Protein AF-A0AAD3Z915-F1 (afdb_monomer)

Structure (mmCIF, N/CA/C/O backbone):
data_AF-A0AAD3Z915-F1
#
_entry.id   AF-A0AAD3Z915-F1
#
loop_
_atom_site.group_PDB
_atom_site.id
_atom_site.type_symbol
_atom_site.label_atom_id
_atom_site.label_alt_id
_atom_site.label_comp_id
_atom_site.label_asym_id
_atom_site.label_entity_id
_atom_site.label_seq_id
_atom_site.pdbx_PDB_ins_code
_atom_site.Cartn_x
_atom_site.Cartn_y
_atom_site.Cartn_z
_atom_site.occupancy
_atom_site.B_iso_or_equiv
_atom_site.auth_seq_id
_atom_site.auth_comp_id
_atom_site.auth_asym_id
_atom_site.auth_atom_id
_atom_site.pdbx_PDB_model_nu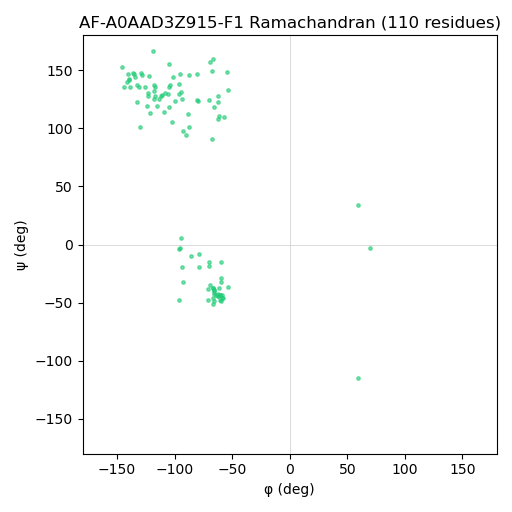m
ATOM 1 N N . MET A 1 1 ? 21.732 3.984 0.418 1.00 59.72 1 MET A N 1
ATOM 2 C CA . MET A 1 1 ? 20.791 4.792 1.233 1.00 59.72 1 MET A CA 1
ATOM 3 C C . MET A 1 1 ? 19.397 4.617 0.649 1.00 59.72 1 MET A C 1
ATOM 5 O O . MET A 1 1 ? 19.300 4.541 -0.570 1.00 59.72 1 MET A O 1
ATOM 9 N N . SER A 1 2 ? 18.355 4.477 1.474 1.00 72.56 2 SER A N 1
ATOM 10 C CA . SER A 1 2 ? 16.962 4.442 1.009 1.00 72.56 2 SER A CA 1
ATOM 11 C C . SER A 1 2 ? 16.353 5.842 1.092 1.00 72.56 2 SER A C 1
ATOM 13 O O . SER A 1 2 ? 16.478 6.506 2.116 1.00 72.56 2 SER A O 1
ATOM 15 N N . ASN A 1 3 ? 15.716 6.293 0.015 1.00 85.00 3 ASN A N 1
ATOM 16 C CA . ASN A 1 3 ? 15.023 7.575 -0.056 1.00 85.00 3 ASN A CA 1
ATOM 17 C C . ASN A 1 3 ? 13.52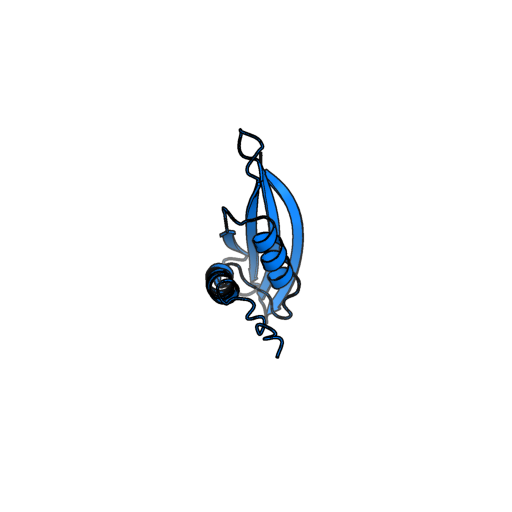8 7.342 -0.292 1.00 85.00 3 ASN A C 1
ATOM 19 O O . ASN A 1 3 ? 13.166 6.525 -1.140 1.00 85.00 3 ASN A O 1
ATOM 23 N N . THR A 1 4 ? 12.667 8.052 0.433 1.00 89.19 4 THR A N 1
ATOM 24 C CA . THR A 1 4 ? 11.220 8.017 0.194 1.00 89.19 4 THR A CA 1
ATOM 25 C C . THR A 1 4 ? 10.911 8.728 -1.122 1.00 89.19 4 THR A C 1
ATOM 27 O O . THR A 1 4 ? 11.272 9.885 -1.309 1.00 89.19 4 THR A O 1
ATOM 30 N N . VAL A 1 5 ? 10.230 8.033 -2.030 1.00 91.19 5 VAL A N 1
ATOM 31 C CA . VAL A 1 5 ? 9.807 8.552 -3.340 1.00 91.19 5 VAL A CA 1
ATOM 32 C C . VAL A 1 5 ? 8.370 9.062 -3.277 1.00 91.19 5 VAL A C 1
ATOM 34 O O . VAL A 1 5 ? 8.085 10.162 -3.740 1.00 91.19 5 VAL A O 1
ATOM 37 N N . LYS A 1 6 ? 7.459 8.268 -2.703 1.00 94.75 6 LYS A N 1
ATOM 38 C CA . LYS A 1 6 ? 6.055 8.640 -2.478 1.00 94.75 6 LYS A CA 1
ATOM 39 C C . LYS A 1 6 ? 5.596 8.112 -1.123 1.00 94.75 6 LYS A C 1
ATOM 41 O O . LYS A 1 6 ? 6.009 7.034 -0.700 1.00 94.75 6 LYS A O 1
ATOM 46 N N . GLU A 1 7 ? 4.710 8.846 -0.469 1.00 95.88 7 GLU A N 1
ATOM 47 C CA . GLU A 1 7 ? 4.015 8.402 0.736 1.00 95.88 7 GLU A CA 1
ATOM 48 C C . GLU A 1 7 ? 2.559 8.859 0.664 1.00 95.88 7 GLU A C 1
ATOM 50 O O . GLU A 1 7 ? 2.269 9.948 0.168 1.00 95.88 7 GLU A O 1
ATOM 55 N N . THR A 1 8 ? 1.641 8.013 1.116 1.00 95.62 8 THR A N 1
ATOM 56 C CA . THR A 1 8 ? 0.236 8.376 1.291 1.00 95.62 8 THR A CA 1
ATOM 57 C C . THR A 1 8 ? -0.340 7.650 2.492 1.00 95.62 8 THR A C 1
ATOM 59 O O . THR A 1 8 ? 0.108 6.553 2.834 1.00 95.62 8 THR A O 1
ATOM 62 N N . SER A 1 9 ? -1.348 8.254 3.109 1.00 94.25 9 SER A N 1
ATOM 63 C CA . SER A 1 9 ? -2.013 7.696 4.276 1.00 94.25 9 SER A CA 1
ATOM 64 C C . SER A 1 9 ? -3.519 7.840 4.158 1.00 94.25 9 SER A C 1
ATOM 66 O O . SER A 1 9 ? -4.020 8.810 3.590 1.00 94.25 9 SER A O 1
ATOM 68 N N . ARG A 1 10 ? -4.252 6.873 4.709 1.00 92.88 10 ARG A N 1
ATOM 69 C CA . ARG A 1 10 ? -5.715 6.855 4.731 1.00 92.88 10 ARG A CA 1
ATOM 70 C C . ARG A 1 10 ? -6.208 6.361 6.080 1.00 92.88 10 ARG A C 1
ATOM 72 O O . ARG A 1 10 ? -5.625 5.446 6.655 1.00 92.88 10 ARG A O 1
ATOM 79 N N . SER A 1 11 ? -7.290 6.955 6.565 1.00 91.50 11 SER A N 1
ATOM 80 C CA . SER A 1 11 ? -8.034 6.437 7.707 1.00 91.50 11 SER A CA 1
ATOM 81 C C . SER A 1 11 ? -9.288 5.714 7.229 1.00 91.50 11 SER A C 1
ATOM 83 O O . SER A 1 11 ? -9.913 6.095 6.238 1.00 91.50 11 SER A O 1
ATOM 85 N N . PHE A 1 12 ? -9.637 4.644 7.928 1.00 88.31 12 PHE A N 1
ATOM 86 C CA . PHE A 1 12 ? -10.818 3.839 7.666 1.00 88.31 12 PHE A CA 1
ATOM 87 C C . PHE A 1 12 ? -11.465 3.458 8.994 1.00 88.31 12 PHE A C 1
ATOM 89 O O . PHE A 1 12 ? -10.768 3.074 9.928 1.00 88.31 12 PHE A O 1
ATOM 96 N N . VAL A 1 13 ? -12.787 3.573 9.087 1.00 89.81 13 VAL A N 1
ATOM 97 C CA . VAL A 1 13 ? -13.542 3.237 10.298 1.00 89.81 13 VAL A CA 1
ATOM 98 C C . VAL A 1 13 ? -14.476 2.080 9.979 1.00 89.81 13 VAL A C 1
ATOM 100 O O . VAL A 1 13 ? -15.246 2.164 9.025 1.00 89.81 13 VAL A O 1
ATOM 103 N N . ASP A 1 14 ? -14.416 1.032 10.796 1.00 85.88 14 ASP A N 1
ATOM 104 C CA . ASP A 1 14 ? -15.298 -0.131 10.723 1.00 85.88 14 ASP A CA 1
ATOM 105 C C . ASP A 1 14 ? -15.885 -0.422 12.108 1.00 85.88 14 ASP A C 1
ATOM 107 O O . ASP A 1 14 ? -15.218 -0.934 13.013 1.00 85.88 14 ASP A O 1
ATOM 111 N N . GLY A 1 15 ? -17.136 -0.001 12.303 1.00 87.38 15 GLY A N 1
ATOM 112 C CA . GLY A 1 15 ? -17.803 -0.045 13.602 1.00 87.38 15 GLY A CA 1
ATOM 113 C C . GLY A 1 15 ? -17.059 0.773 14.664 1.00 87.38 15 GLY A C 1
ATOM 114 O O . GLY A 1 15 ? -16.965 1.995 14.573 1.00 87.38 15 GLY A O 1
ATOM 115 N N . GLU A 1 16 ? -16.541 0.097 15.692 1.00 86.69 16 GLU A N 1
ATOM 116 C CA . GLU A 1 16 ? -15.792 0.717 16.800 1.00 86.69 16 GLU A CA 1
ATOM 117 C C . GLU A 1 16 ? -14.268 0.704 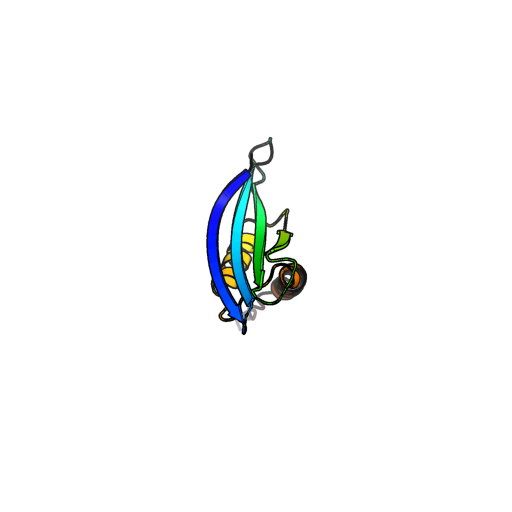16.605 1.00 86.69 16 GLU A C 1
ATOM 119 O O . GLU A 1 16 ? -13.517 1.086 17.514 1.00 86.69 16 GLU A O 1
ATOM 124 N N . ARG A 1 17 ? -13.811 0.244 15.436 1.00 88.06 17 ARG A N 1
ATOM 125 C CA . ARG A 1 17 ? -12.399 0.160 15.072 1.00 88.06 17 ARG A CA 1
ATOM 126 C C . ARG A 1 17 ? -12.053 1.270 14.096 1.00 88.06 17 ARG A C 1
ATOM 128 O O . ARG A 1 17 ? -12.770 1.518 13.131 1.00 88.06 17 ARG A O 1
ATOM 135 N N . GLU A 1 18 ? -10.928 1.918 14.341 1.00 91.69 18 GLU A N 1
ATOM 136 C CA . GLU A 1 18 ? -10.347 2.920 13.460 1.00 91.69 18 GLU A CA 1
ATOM 137 C C . GLU A 1 18 ? -8.978 2.428 12.997 1.00 91.69 18 GLU A C 1
ATOM 139 O O . GLU A 1 18 ? -8.114 2.100 13.807 1.00 91.69 18 GLU A O 1
ATOM 144 N N . PHE A 1 19 ? -8.778 2.375 11.689 1.00 91.44 19 PHE A N 1
ATOM 145 C CA . PHE A 1 19 ? -7.550 1.937 11.053 1.00 91.44 19 PHE A CA 1
ATOM 146 C C . PHE A 1 19 ? -6.866 3.120 10.379 1.00 91.44 19 PHE A C 1
ATOM 148 O O . PHE A 1 19 ? -7.473 3.817 9.569 1.00 91.44 19 PHE A O 1
ATOM 155 N N . PHE A 1 20 ? -5.584 3.312 10.663 1.00 93.81 20 PHE A N 1
ATOM 156 C CA . PHE A 1 20 ? -4.714 4.259 9.976 1.00 93.81 20 PHE A CA 1
ATOM 157 C C . PHE A 1 20 ? -3.723 3.479 9.125 1.00 93.81 20 PHE A C 1
ATOM 159 O O . PHE A 1 20 ? -2.890 2.751 9.658 1.00 93.81 20 PHE A O 1
ATOM 166 N N . LEU A 1 21 ? -3.831 3.620 7.810 1.00 93.56 21 LEU A N 1
ATOM 167 C CA . LEU A 1 21 ? -3.002 2.942 6.822 1.00 93.56 21 LEU A CA 1
ATOM 168 C C . LEU A 1 21 ? -2.016 3.943 6.232 1.00 93.56 21 LEU A C 1
ATOM 170 O O . LEU A 1 21 ? -2.430 5.002 5.771 1.00 93.56 21 LEU A O 1
ATOM 174 N N . THR A 1 22 ? -0.736 3.593 6.207 1.00 94.94 22 THR A N 1
ATOM 175 C CA . THR A 1 22 ? 0.332 4.373 5.577 1.00 94.94 22 THR A CA 1
ATOM 176 C C . THR A 1 22 ? 1.040 3.501 4.555 1.00 94.94 22 THR A C 1
ATOM 178 O O . THR A 1 22 ? 1.512 2.414 4.885 1.00 94.94 22 THR A O 1
ATOM 181 N N . TYR A 1 23 ? 1.168 3.996 3.329 1.00 93.88 23 TYR A N 1
ATOM 182 C CA . TYR A 1 23 ? 1.892 3.346 2.244 1.00 93.88 23 TYR A CA 1
ATOM 183 C C . TYR A 1 23 ? 3.057 4.222 1.814 1.00 93.88 23 TYR A C 1
ATOM 185 O O . TYR A 1 23 ? 2.890 5.414 1.562 1.00 93.88 23 TYR A O 1
ATOM 193 N N . ARG A 1 24 ? 4.237 3.626 1.680 1.00 95.62 24 ARG A N 1
ATOM 194 C CA . ARG A 1 24 ? 5.473 4.319 1.327 1.00 95.62 24 ARG A CA 1
ATOM 195 C C . ARG A 1 24 ? 6.204 3.579 0.225 1.00 95.62 24 ARG A C 1
ATOM 197 O O . ARG A 1 24 ? 6.570 2.423 0.406 1.00 95.62 24 ARG A O 1
ATOM 204 N N . LEU A 1 25 ? 6.459 4.265 -0.880 1.00 94.50 25 LEU A N 1
ATOM 205 C CA . LEU A 1 25 ? 7.379 3.839 -1.925 1.00 94.50 25 LEU A CA 1
ATOM 206 C C . LEU A 1 25 ? 8.752 4.448 -1.642 1.00 94.50 25 LEU A C 1
ATOM 208 O O . LEU A 1 25 ? 8.877 5.668 -1.540 1.00 94.50 25 LEU A O 1
ATOM 212 N N . SER A 1 26 ? 9.778 3.612 -1.570 1.00 93.75 26 SER A N 1
ATOM 213 C CA . SER A 1 26 ? 11.164 4.017 -1.354 1.00 93.75 26 SER A CA 1
ATOM 214 C C . SER A 1 26 ? 12.052 3.521 -2.488 1.00 93.75 26 SER A C 1
ATOM 216 O O . SER A 1 26 ? 11.860 2.420 -2.997 1.00 93.75 26 SER A O 1
ATOM 218 N N . ALA A 1 27 ? 13.058 4.308 -2.854 1.00 90.81 27 ALA A N 1
ATOM 219 C CA . ALA A 1 27 ? 14.126 3.917 -3.761 1.00 90.81 27 ALA A CA 1
ATOM 220 C C . ALA A 1 27 ? 15.402 3.647 -2.966 1.00 90.81 27 ALA A C 1
ATOM 222 O O . ALA A 1 27 ? 15.764 4.401 -2.064 1.00 90.81 27 ALA A O 1
ATOM 223 N N . GLN A 1 28 ? 16.099 2.579 -3.312 1.00 85.00 28 GLN A N 1
ATOM 224 C CA . GLN A 1 28 ? 17.390 2.206 -2.774 1.00 85.00 28 GLN A CA 1
ATOM 225 C C . GLN A 1 28 ? 18.378 2.134 -3.931 1.00 85.00 28 GLN A C 1
ATOM 227 O O . GLN A 1 28 ? 18.279 1.279 -4.809 1.00 85.00 28 GLN A O 1
ATOM 232 N N . THR A 1 29 ? 19.343 3.044 -3.916 1.00 78.38 29 THR A N 1
ATOM 233 C CA . THR A 1 29 ? 20.496 2.977 -4.810 1.00 78.38 29 THR A CA 1
ATOM 234 C C . THR A 1 29 ? 21.481 1.966 -4.229 1.00 78.38 29 THR A C 1
ATOM 236 O O . THR A 1 29 ? 21.882 2.102 -3.063 1.00 78.38 29 THR A O 1
ATOM 239 N N . THR A 1 30 ? 21.842 0.939 -5.001 1.00 71.88 30 THR A N 1
ATOM 240 C CA . THR A 1 30 ? 22.942 0.035 -4.632 1.00 71.88 30 THR A CA 1
ATOM 241 C C . THR A 1 30 ? 24.280 0.777 -4.722 1.00 71.88 30 THR A C 1
ATOM 243 O O . THR A 1 30 ? 24.380 1.823 -5.364 1.00 71.88 30 THR A O 1
ATOM 246 N N . GLY A 1 31 ? 25.305 0.301 -4.005 1.00 63.81 31 GLY A N 1
ATOM 247 C CA . GLY A 1 31 ? 26.567 1.036 -3.790 1.00 63.81 31 GLY A CA 1
ATOM 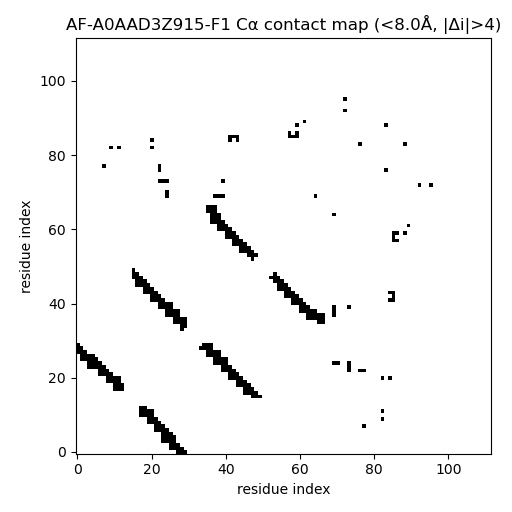248 C C . GLY A 1 31 ? 27.352 1.399 -5.060 1.00 63.81 31 GLY A C 1
ATOM 249 O O . GLY A 1 31 ? 28.227 2.254 -5.022 1.00 63.81 31 GLY A O 1
ATOM 250 N N . ASP A 1 32 ? 27.012 0.778 -6.178 1.00 68.06 32 ASP A N 1
ATOM 251 C CA . ASP A 1 32 ? 27.555 0.937 -7.521 1.00 68.06 32 ASP A CA 1
ATOM 252 C C . ASP A 1 32 ? 26.758 1.917 -8.407 1.00 68.06 32 ASP A C 1
ATOM 254 O O . ASP A 1 32 ? 27.167 2.197 -9.534 1.00 68.06 32 ASP A O 1
ATOM 258 N N . GLY A 1 33 ? 25.644 2.476 -7.915 1.00 65.62 33 GLY A N 1
ATOM 259 C CA . GLY A 1 33 ? 24.896 3.563 -8.566 1.00 65.62 33 GLY A CA 1
ATOM 260 C C . GLY A 1 33 ? 24.151 3.184 -9.850 1.00 65.62 33 GLY A C 1
ATOM 261 O O . GLY A 1 33 ? 23.466 4.031 -10.419 1.00 65.62 33 GLY A O 1
ATOM 262 N N . ARG A 1 34 ? 24.284 1.935 -10.310 1.00 66.00 34 ARG A N 1
ATOM 263 C CA . ARG A 1 34 ? 23.691 1.428 -11.556 1.00 66.00 34 ARG A CA 1
ATOM 264 C C . ARG A 1 34 ? 22.329 0.776 -11.350 1.00 66.00 34 ARG A C 1
ATOM 266 O O . ARG A 1 34 ? 21.475 0.919 -12.218 1.00 66.00 34 ARG A O 1
ATOM 273 N N . ASP A 1 35 ? 22.114 0.144 -10.197 1.00 65.81 35 ASP A N 1
ATOM 274 C CA . ASP A 1 35 ? 20.845 -0.500 -9.876 1.00 65.81 35 ASP A CA 1
ATOM 275 C C . ASP A 1 35 ? 20.049 0.335 -8.867 1.00 65.81 35 ASP A C 1
ATOM 277 O O . ASP A 1 35 ? 20.450 0.570 -7.721 1.00 65.81 35 ASP A O 1
ATOM 281 N N 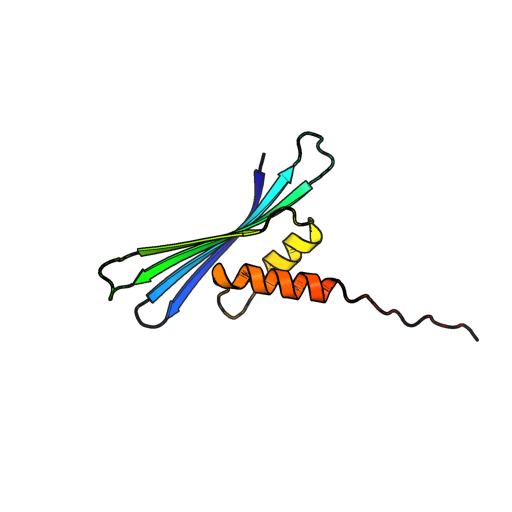. GLN A 1 36 ? 18.868 0.768 -9.303 1.00 76.00 36 GLN A N 1
ATOM 282 C CA . GLN A 1 36 ? 17.869 1.390 -8.448 1.00 76.00 36 GLN A CA 1
ATOM 283 C C . GLN A 1 36 ? 16.790 0.355 -8.138 1.00 76.00 36 GLN A C 1
ATOM 285 O O . GLN A 1 36 ? 15.961 0.020 -8.984 1.00 76.00 36 GLN A O 1
ATOM 290 N N . ARG A 1 37 ? 16.800 -0.166 -6.910 1.00 85.38 37 ARG A N 1
ATOM 291 C CA . ARG A 1 37 ? 15.754 -1.071 -6.425 1.00 85.38 37 ARG A CA 1
ATOM 292 C C . ARG A 1 37 ? 14.731 -0.288 -5.645 1.00 85.38 37 ARG A C 1
ATOM 294 O O . ARG A 1 37 ? 15.087 0.574 -4.849 1.00 85.38 37 ARG A O 1
ATOM 301 N N . HIS A 1 38 ? 13.462 -0.584 -5.851 1.00 90.56 38 HIS A N 1
ATOM 302 C CA . HIS A 1 38 ? 12.393 0.043 -5.096 1.00 90.56 38 HIS A CA 1
ATOM 303 C C . HIS A 1 38 ? 11.824 -0.916 -4.053 1.00 90.56 38 HIS A C 1
ATOM 305 O O . HIS A 1 38 ? 11.907 -2.143 -4.175 1.00 90.56 38 HIS A O 1
ATOM 311 N N . SER A 1 39 ? 11.238 -0.340 -3.014 1.00 90.88 39 SER A N 1
ATOM 312 C CA . SER A 1 39 ? 10.478 -1.060 -2.007 1.00 90.88 39 SER A CA 1
ATOM 313 C C . SER A 1 39 ? 9.179 -0.338 -1.691 1.00 90.88 39 SER A C 1
ATOM 315 O O . SER A 1 39 ? 9.110 0.888 -1.725 1.00 90.88 39 SER A O 1
ATOM 317 N N . ILE A 1 40 ? 8.141 -1.108 -1.381 1.00 91.62 40 ILE A N 1
ATOM 318 C CA . ILE A 1 40 ? 6.871 -0.591 -0.877 1.00 91.62 40 ILE A CA 1
ATOM 319 C C . ILE A 1 40 ? 6.723 -1.078 0.555 1.00 91.62 40 ILE A C 1
ATOM 321 O O . ILE A 1 40 ? 6.809 -2.272 0.825 1.00 91.62 40 ILE A O 1
ATOM 325 N N . THR A 1 41 ? 6.514 -0.154 1.479 1.00 91.31 41 THR A N 1
ATOM 326 C CA . THR A 1 41 ? 6.162 -0.448 2.865 1.00 91.31 41 THR A CA 1
ATOM 327 C C . THR A 1 41 ? 4.714 -0.063 3.083 1.00 91.31 41 THR A C 1
ATOM 329 O O . THR A 1 41 ? 4.330 1.057 2.759 1.00 91.31 41 THR A O 1
ATOM 332 N N . ALA A 1 42 ? 3.930 -0.960 3.664 1.00 90.75 42 ALA A N 1
ATOM 333 C CA . ALA A 1 42 ? 2.616 -0.635 4.180 1.00 90.75 42 ALA A CA 1
ATOM 334 C C . ALA A 1 42 ? 2.573 -0.879 5.673 1.00 90.75 42 ALA A C 1
ATOM 336 O O . ALA A 1 42 ? 3.067 -1.893 6.163 1.00 90.75 42 ALA A O 1
ATOM 337 N N . PHE A 1 43 ? 1.968 0.056 6.377 1.00 91.88 43 PHE A N 1
ATOM 338 C CA . PHE A 1 43 ? 1.841 0.053 7.816 1.00 91.88 43 PHE A CA 1
ATOM 339 C C . PHE A 1 43 ? 0.389 0.328 8.174 1.00 91.88 43 PHE A C 1
ATOM 341 O O . PHE A 1 43 ? -0.230 1.210 7.586 1.00 91.88 43 PHE A O 1
ATOM 348 N N . SER A 1 44 ? -0.153 -0.423 9.122 1.00 92.25 44 SER A N 1
ATOM 349 C CA . SER A 1 44 ? -1.487 -0.205 9.659 1.00 92.25 44 SER A CA 1
ATOM 350 C C . SER A 1 44 ? -1.440 -0.079 11.168 1.00 92.25 44 SER A C 1
ATOM 352 O O . SER A 1 44 ? -0.818 -0.911 11.829 1.00 92.25 44 SER A O 1
ATOM 354 N N . VAL A 1 45 ? -2.165 0.897 11.699 1.00 91.75 45 VAL A N 1
ATOM 355 C CA . VAL A 1 45 ? -2.473 1.029 13.123 1.00 91.75 45 VAL A CA 1
ATOM 356 C C . VAL A 1 45 ? -3.972 0.864 13.295 1.00 91.75 45 VAL A C 1
ATOM 358 O O . VAL A 1 45 ? -4.735 1.648 12.745 1.00 91.75 45 VAL A O 1
ATOM 361 N N . GLU A 1 46 ? -4.392 -0.136 14.052 1.00 90.75 46 GLU A N 1
ATOM 362 C CA . GLU A 1 46 ? -5.771 -0.308 14.497 1.00 90.75 46 GLU A CA 1
ATOM 363 C C . GLU A 1 46 ? -5.914 0.280 15.898 1.00 90.75 46 GLU A C 1
ATOM 365 O O . GLU A 1 46 ? -5.160 -0.074 16.803 1.00 90.75 46 GLU A O 1
ATOM 370 N N . LYS A 1 47 ? -6.915 1.134 16.091 1.00 89.62 47 LYS A N 1
ATOM 371 C CA . LYS A 1 47 ? -7.390 1.580 17.396 1.00 89.62 47 LYS A CA 1
ATOM 372 C C . LYS A 1 47 ? -8.780 1.025 17.626 1.00 89.62 47 LYS A C 1
ATOM 374 O O . LYS A 1 47 ? -9.673 1.215 16.806 1.00 89.62 47 LYS A O 1
ATOM 379 N N . SER A 1 48 ? -8.973 0.369 18.761 1.00 85.31 48 SER A N 1
ATOM 380 C CA . SER A 1 48 ? -10.259 -0.211 19.141 1.00 85.31 48 SER A CA 1
ATOM 381 C C . SER A 1 48 ? -10.692 0.346 20.489 1.00 85.31 48 SER A C 1
ATOM 383 O O . SER A 1 48 ? -9.920 0.371 21.450 1.00 85.31 48 SER A O 1
ATOM 385 N N . LYS A 1 49 ? -11.942 0.813 20.556 1.00 74.88 49 LYS A N 1
ATOM 386 C CA . LYS A 1 49 ? -12.552 1.297 21.805 1.00 74.88 49 LYS A CA 1
ATOM 387 C C . LYS A 1 49 ? -13.028 0.153 22.708 1.00 74.88 49 LYS A C 1
ATOM 389 O O . LYS A 1 49 ? -13.191 0.372 23.905 1.00 74.88 49 LYS A O 1
ATOM 394 N N . ALA A 1 50 ? -13.208 -1.044 22.148 1.00 71.50 50 ALA A N 1
ATOM 395 C CA . ALA A 1 50 ? -13.763 -2.210 22.834 1.00 71.50 50 ALA A CA 1
ATOM 396 C C . ALA A 1 50 ? -12.711 -3.147 23.445 1.00 71.50 50 ALA A C 1
ATOM 398 O O . ALA A 1 50 ? -13.042 -3.957 24.311 1.00 71.50 50 ALA A O 1
ATOM 399 N N . SER A 1 51 ? -11.452 -3.090 22.998 1.00 66.12 51 SER A N 1
ATOM 400 C CA . SER A 1 51 ? -10.404 -3.998 23.478 1.00 66.12 51 SER A CA 1
ATOM 401 C C . SER A 1 51 ? -9.580 -3.399 24.616 1.00 66.12 51 SER A C 1
ATOM 403 O O . SER A 1 51 ? -9.274 -2.209 24.658 1.00 66.12 51 SER A O 1
ATOM 405 N N . THR A 1 52 ? -9.143 -4.268 25.529 1.00 64.44 52 THR A N 1
ATOM 406 C CA . THR A 1 52 ? -8.139 -3.958 26.563 1.00 64.44 52 THR A CA 1
ATOM 407 C C . THR A 1 52 ? -6.808 -3.520 25.955 1.00 64.44 52 THR A C 1
ATOM 409 O O . THR A 1 52 ? -6.122 -2.662 26.511 1.00 64.44 52 THR A O 1
ATOM 412 N N . GLN A 1 53 ? -6.469 -4.058 24.781 1.00 65.12 53 GLN A N 1
ATOM 413 C CA . GLN A 1 53 ? -5.382 -3.569 23.944 1.00 65.12 53 GLN A CA 1
ATOM 414 C C . GLN A 1 53 ? -5.911 -2.458 23.028 1.00 65.12 53 GLN A C 1
ATOM 416 O O . GLN A 1 53 ? -6.577 -2.733 22.035 1.00 65.12 53 GLN A O 1
ATOM 421 N N . LYS A 1 54 ? -5.638 -1.199 23.381 1.00 74.25 54 LYS A N 1
ATOM 422 C CA . LYS A 1 54 ? -6.172 -0.016 22.679 1.00 74.25 54 LYS A CA 1
ATOM 423 C C . LYS A 1 54 ? -5.589 0.205 21.282 1.00 74.25 54 LYS A C 1
ATOM 425 O O . LYS A 1 54 ? -6.187 0.942 20.504 1.00 74.25 54 LYS A O 1
ATOM 430 N N . GLU A 1 55 ? -4.440 -0.403 20.986 1.00 83.81 55 GLU A N 1
ATOM 431 C CA . GLU A 1 55 ? -3.732 -0.227 19.720 1.00 83.81 55 GLU A CA 1
ATOM 432 C C . GLU A 1 55 ? -3.061 -1.533 19.260 1.00 83.81 55 GLU A C 1
ATOM 434 O O . GLU A 1 55 ? -2.424 -2.238 20.051 1.00 83.81 55 GLU A O 1
ATOM 439 N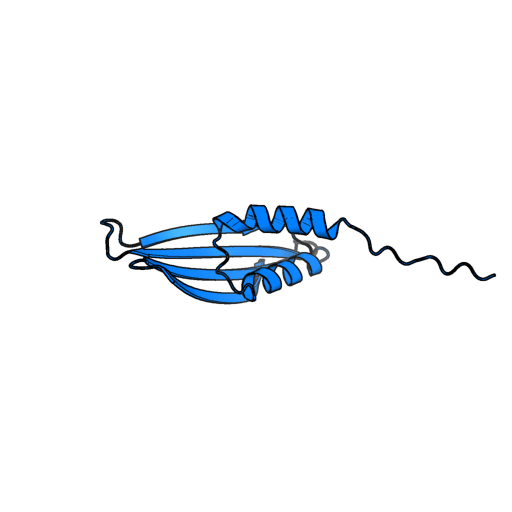 N . SER A 1 56 ? -3.206 -1.853 17.976 1.00 84.12 56 SER A N 1
ATOM 440 C CA . SER A 1 56 ? -2.530 -2.961 17.295 1.00 84.12 56 SER A CA 1
ATOM 441 C C . SER A 1 56 ? -1.857 -2.438 16.030 1.00 84.12 56 SER A C 1
ATOM 443 O O . SER A 1 56 ? -2.368 -1.519 15.392 1.00 84.12 56 SER A O 1
ATOM 445 N N . THR A 1 57 ? -0.702 -2.994 15.662 1.00 89.31 57 THR A N 1
ATOM 446 C CA . THR A 1 57 ? 0.043 -2.562 14.475 1.00 89.31 57 THR A CA 1
ATOM 447 C C . THR A 1 57 ? 0.423 -3.740 13.585 1.00 89.31 57 THR A C 1
ATOM 449 O O . THR A 1 57 ? 0.660 -4.851 14.056 1.00 89.31 57 THR A O 1
ATOM 452 N N . CYS A 1 58 ? 0.475 -3.504 12.275 1.00 86.75 58 CYS A N 1
ATOM 453 C CA . CYS A 1 58 ? 0.938 -4.475 11.288 1.00 86.75 58 CYS A CA 1
ATOM 454 C C . CYS A 1 58 ? 1.755 -3.751 10.217 1.00 86.75 58 CYS A C 1
ATOM 456 O O . CYS A 1 58 ? 1.399 -2.649 9.800 1.00 86.75 58 CYS A O 1
ATOM 458 N N . SER A 1 59 ? 2.854 -4.357 9.769 1.00 88.69 59 SER A N 1
ATOM 459 C CA . SER A 1 59 ? 3.639 -3.846 8.650 1.00 88.69 59 SER A CA 1
ATOM 460 C C . SER A 1 59 ? 4.013 -4.950 7.674 1.00 88.69 59 SER A C 1
ATOM 462 O O . SER A 1 59 ? 4.309 -6.079 8.062 1.00 88.69 59 SER A O 1
ATOM 464 N N . VAL A 1 60 ? 4.026 -4.603 6.390 1.00 88.62 60 VAL A N 1
ATOM 465 C CA . VAL A 1 60 ? 4.513 -5.463 5.311 1.00 88.62 60 VAL A CA 1
ATOM 466 C C . VAL A 1 60 ? 5.441 -4.654 4.420 1.00 88.62 60 VAL A C 1
ATOM 468 O O . VAL A 1 60 ? 5.172 -3.498 4.095 1.00 88.62 60 VAL A O 1
ATOM 471 N N . HIS A 1 61 ? 6.549 -5.278 4.031 1.00 88.81 61 HIS A N 1
ATOM 472 C CA . HIS A 1 61 ? 7.584 -4.674 3.207 1.00 88.81 61 HIS A CA 1
ATOM 473 C C . HIS A 1 61 ? 7.809 -5.535 1.965 1.00 88.81 61 HIS A C 1
ATOM 475 O O . HIS A 1 61 ? 8.215 -6.691 2.064 1.00 88.81 61 HIS A O 1
ATOM 481 N N . ILE A 1 62 ? 7.573 -4.958 0.793 1.00 87.50 62 ILE A N 1
ATOM 482 C CA . ILE A 1 62 ? 7.857 -5.562 -0.506 1.00 87.50 62 ILE A CA 1
ATOM 483 C C . ILE A 1 62 ? 9.171 -4.960 -0.993 1.00 87.50 62 ILE A C 1
ATOM 485 O O . ILE A 1 62 ? 9.291 -3.739 -1.084 1.00 87.50 62 ILE A O 1
ATOM 489 N N . MET A 1 63 ? 10.165 -5.794 -1.285 1.00 88.50 63 MET A N 1
ATOM 490 C CA . MET A 1 63 ? 11.514 -5.350 -1.650 1.00 88.50 63 MET A CA 1
ATOM 491 C C . MET A 1 63 ? 11.904 -5.797 -3.056 1.00 88.50 63 MET A C 1
ATOM 493 O O . MET A 1 63 ? 11.287 -6.694 -3.623 1.00 88.50 63 MET A O 1
ATOM 497 N N . ASN A 1 64 ? 12.988 -5.212 -3.574 1.00 85.75 64 ASN A N 1
ATOM 498 C CA . ASN A 1 64 ? 13.601 -5.574 -4.855 1.00 85.75 64 ASN A CA 1
ATOM 499 C C . ASN A 1 64 ? 12.654 -5.433 -6.059 1.00 85.75 64 ASN A C 1
ATOM 501 O O . ASN A 1 64 ? 12.744 -6.200 -7.013 1.00 85.75 64 ASN A O 1
ATOM 505 N N . LEU A 1 65 ? 11.758 -4.446 -6.023 1.00 84.69 65 LEU A N 1
ATOM 506 C CA . LEU A 1 65 ? 10.889 -4.128 -7.150 1.00 84.69 65 LEU A CA 1
ATOM 507 C C . LEU A 1 65 ? 11.639 -3.278 -8.179 1.00 84.69 65 LEU A C 1
ATOM 509 O O . LEU A 1 65 ? 12.464 -2.432 -7.816 1.00 84.69 65 LEU A O 1
ATOM 513 N N . SER A 1 66 ? 11.308 -3.457 -9.458 1.00 85.81 66 SER A N 1
ATOM 514 C CA . SER A 1 66 ? 11.723 -2.523 -10.506 1.00 85.81 66 SER A CA 1
ATOM 515 C C . SER A 1 66 ? 11.041 -1.161 -10.311 1.00 85.81 66 SER A C 1
ATOM 517 O O . SER A 1 66 ? 9.997 -1.049 -9.653 1.00 85.81 66 SER A O 1
ATOM 519 N N . ALA A 1 67 ? 11.613 -0.108 -10.898 1.00 85.62 67 ALA A N 1
ATOM 520 C CA . ALA A 1 67 ? 11.040 1.233 -10.817 1.00 85.62 67 ALA A CA 1
ATOM 521 C C . ALA A 1 67 ? 9.613 1.299 -11.393 1.00 85.62 67 ALA A C 1
ATOM 523 O O . ALA A 1 67 ? 8.723 1.863 -10.761 1.00 85.62 67 ALA A O 1
ATOM 524 N N . GLU A 1 68 ? 9.375 0.658 -12.540 1.00 86.31 68 GLU A N 1
ATOM 525 C CA . GLU A 1 68 ? 8.060 0.616 -13.190 1.00 86.31 68 GLU A CA 1
ATOM 526 C C . GLU A 1 68 ? 7.035 -0.173 -12.363 1.00 86.31 68 GLU A C 1
ATOM 528 O O . GLU A 1 68 ? 5.959 0.339 -12.049 1.00 86.31 68 GLU A O 1
ATOM 533 N N . THR A 1 69 ? 7.379 -1.402 -11.959 1.00 86.12 69 THR A N 1
ATOM 534 C CA . THR A 1 69 ? 6.473 -2.278 -11.204 1.00 86.12 69 THR A CA 1
ATOM 535 C C . THR A 1 69 ? 6.100 -1.662 -9.861 1.00 86.12 69 THR A C 1
ATOM 537 O O . THR A 1 69 ? 4.936 -1.685 -9.468 1.00 86.12 69 THR A O 1
ATOM 540 N N . SER A 1 70 ? 7.068 -1.076 -9.157 1.00 89.50 70 SER A N 1
ATOM 541 C CA . SER A 1 70 ? 6.811 -0.439 -7.863 1.00 89.50 70 SER A CA 1
ATOM 542 C C . SER A 1 70 ? 5.922 0.797 -7.965 1.00 89.50 70 SER A C 1
ATOM 544 O O . SER A 1 70 ? 5.075 0.996 -7.098 1.00 89.50 70 SER A O 1
ATOM 546 N N . LEU A 1 71 ? 6.064 1.606 -9.019 1.00 90.06 71 LEU A N 1
ATOM 547 C CA . LEU A 1 71 ? 5.208 2.769 -9.225 1.00 90.06 71 LEU A CA 1
ATOM 548 C C . LEU A 1 71 ? 3.761 2.344 -9.492 1.00 90.06 71 LEU A C 1
ATOM 550 O O . LEU A 1 71 ? 2.855 2.835 -8.821 1.00 90.06 71 LEU A O 1
ATOM 554 N N . ARG A 1 72 ? 3.556 1.383 -10.403 1.00 89.88 72 ARG A N 1
ATOM 555 C CA . ARG A 1 72 ? 2.221 0.852 -10.719 1.00 89.88 72 ARG A CA 1
ATOM 556 C C . ARG A 1 72 ? 1.558 0.212 -9.505 1.00 89.88 72 ARG A C 1
ATOM 558 O O . ARG A 1 72 ? 0.410 0.520 -9.206 1.00 89.88 72 ARG A O 1
ATOM 565 N N . LEU A 1 73 ? 2.283 -0.639 -8.774 1.00 89.75 73 LEU A N 1
ATOM 566 C CA . LEU A 1 73 ? 1.766 -1.261 -7.551 1.00 89.75 73 LEU A CA 1
ATOM 567 C C . LEU A 1 73 ? 1.404 -0.213 -6.496 1.00 89.75 73 LEU A C 1
ATOM 569 O O . LEU A 1 73 ? 0.343 -0.310 -5.887 1.00 89.75 73 LEU A O 1
ATOM 573 N N . PHE A 1 74 ? 2.251 0.800 -6.292 1.00 91.94 74 PHE A N 1
ATOM 574 C CA . PHE A 1 74 ? 1.959 1.875 -5.347 1.00 91.94 74 PHE A CA 1
ATOM 575 C C . PHE A 1 74 ? 0.685 2.632 -5.730 1.00 91.94 74 PHE A C 1
ATOM 577 O O . PHE A 1 74 ? -0.137 2.909 -4.863 1.00 91.94 74 PHE A O 1
ATOM 584 N N . GLU A 1 75 ? 0.499 2.948 -7.012 1.00 91.25 75 GLU A N 1
ATOM 585 C CA . GLU A 1 75 ? -0.691 3.652 -7.498 1.00 91.25 75 GLU A CA 1
ATOM 586 C C . GLU A 1 75 ? -1.957 2.809 -7.350 1.00 91.25 75 GLU A C 1
ATOM 588 O O . GLU A 1 75 ? -2.953 3.322 -6.845 1.00 91.25 75 GLU A O 1
ATOM 593 N N . LEU A 1 76 ? -1.897 1.512 -7.668 1.00 89.62 76 LEU A N 1
ATOM 594 C CA . LEU A 1 76 ? -3.003 0.578 -7.439 1.00 89.62 76 LEU A CA 1
ATOM 595 C C . LEU A 1 76 ? -3.409 0.524 -5.961 1.00 89.62 76 LEU A C 1
ATOM 597 O O . LEU A 1 76 ? -4.592 0.606 -5.647 1.00 89.62 76 LEU A O 1
ATOM 601 N N . ILE A 1 77 ? -2.438 0.429 -5.047 1.00 88.81 77 ILE A N 1
ATOM 602 C CA . ILE A 1 77 ? -2.698 0.391 -3.600 1.00 88.81 77 ILE A CA 1
ATOM 603 C C . ILE A 1 77 ? -3.265 1.732 -3.114 1.00 88.81 77 ILE A C 1
ATOM 605 O O . ILE A 1 77 ? -4.240 1.765 -2.365 1.00 88.81 77 ILE A O 1
ATOM 609 N N . ALA A 1 78 ? -2.662 2.844 -3.537 1.00 87.81 78 ALA A N 1
ATOM 610 C CA . ALA A 1 78 ? -3.036 4.183 -3.097 1.00 87.81 78 ALA A CA 1
ATOM 611 C C . ALA A 1 78 ? -4.437 4.594 -3.575 1.00 87.81 78 ALA A C 1
ATOM 613 O O . ALA A 1 78 ? -5.159 5.272 -2.839 1.00 87.81 78 ALA A O 1
ATOM 614 N N . GLN A 1 79 ? -4.808 4.196 -4.795 1.00 87.81 79 GLN A N 1
ATOM 615 C CA . GLN A 1 79 ? -6.060 4.578 -5.453 1.00 87.81 79 GLN A CA 1
ATOM 616 C C . GLN A 1 79 ? -7.177 3.539 -5.303 1.00 87.81 79 GLN A C 1
ATOM 618 O O . GLN A 1 79 ? -8.294 3.804 -5.738 1.00 87.81 79 GLN A O 1
ATOM 623 N N . ALA A 1 80 ? -6.911 2.381 -4.690 1.00 87.31 80 ALA A N 1
ATOM 624 C CA . ALA A 1 80 ? -7.934 1.370 -4.449 1.00 87.31 80 ALA A CA 1
ATOM 625 C C . ALA A 1 80 ? -9.141 1.971 -3.710 1.00 87.31 80 ALA A C 1
ATOM 627 O O . ALA A 1 80 ? -8.985 2.677 -2.712 1.00 87.31 80 ALA A O 1
ATOM 628 N N . GLU A 1 81 ? -10.357 1.688 -4.177 1.00 84.75 81 GLU A N 1
ATOM 629 C CA . GLU A 1 81 ? -11.572 2.190 -3.522 1.00 84.75 81 GLU A CA 1
ATOM 630 C C . GLU A 1 81 ? -11.679 1.650 -2.090 1.00 84.75 81 GLU A C 1
ATOM 632 O O . GLU A 1 81 ? -11.914 2.404 -1.143 1.00 84.75 81 GLU A O 1
ATOM 637 N N . SER A 1 82 ? -11.404 0.352 -1.934 1.00 85.81 82 SER A N 1
ATOM 638 C CA . SER A 1 82 ? -11.347 -0.334 -0.643 1.00 85.81 82 SER A CA 1
ATOM 639 C C . SER A 1 82 ? -9.957 -0.240 0.003 1.00 85.81 82 SER A C 1
ATOM 641 O O . SER A 1 82 ? -8.948 -0.278 -0.707 1.00 85.81 82 SER A O 1
ATOM 643 N N . PRO A 1 83 ? -9.869 -0.152 1.345 1.00 84.81 83 PRO A N 1
ATOM 644 C CA . PRO A 1 83 ? -8.592 -0.111 2.050 1.00 84.81 83 PRO A CA 1
ATOM 645 C C . PRO A 1 83 ? -7.792 -1.399 1.828 1.00 84.81 83 PRO A C 1
ATOM 647 O O . PRO A 1 83 ? -8.268 -2.507 2.080 1.00 84.81 83 PRO A O 1
ATOM 650 N N . VAL A 1 84 ? -6.538 -1.253 1.403 1.00 85.69 84 VAL A N 1
ATOM 651 C CA . VAL A 1 84 ? -5.620 -2.381 1.233 1.00 85.69 84 VAL A CA 1
ATOM 652 C C . VAL A 1 84 ? -4.818 -2.564 2.514 1.00 85.69 84 VAL A C 1
ATOM 654 O O . VAL A 1 84 ? -3.831 -1.868 2.756 1.00 85.69 84 VAL A O 1
ATOM 657 N N . PHE A 1 85 ? -5.243 -3.487 3.368 1.00 84.81 85 PHE A N 1
ATOM 658 C CA . PHE A 1 85 ? -4.504 -3.803 4.588 1.00 84.81 85 PHE A CA 1
ATOM 659 C C . PHE A 1 85 ? -3.160 -4.478 4.276 1.00 84.81 85 PHE A C 1
ATOM 661 O O . PHE A 1 85 ? -3.067 -5.214 3.289 1.00 84.81 85 PHE A O 1
ATOM 668 N N . PRO A 1 86 ? -2.119 -4.282 5.112 1.00 82.56 86 PRO A N 1
ATOM 669 C CA . PRO A 1 86 ? -0.797 -4.855 4.864 1.00 82.56 86 PRO A CA 1
ATOM 670 C C . PRO A 1 86 ? -0.814 -6.372 4.632 1.00 82.56 86 PRO A C 1
ATOM 672 O O . PRO A 1 86 ? -0.098 -6.859 3.762 1.00 82.56 86 PRO A O 1
ATOM 675 N N . CYS A 1 87 ? -1.676 -7.112 5.337 1.00 78.44 87 CYS A N 1
ATOM 676 C CA . CYS A 1 87 ? -1.829 -8.561 5.179 1.00 78.44 87 CYS A CA 1
ATOM 6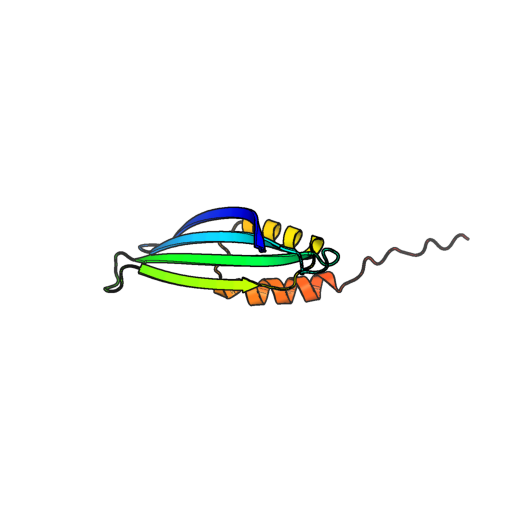77 C C . CYS A 1 87 ? -2.239 -9.000 3.761 1.00 78.44 87 CYS A C 1
ATOM 679 O O . CYS A 1 87 ? -1.856 -10.087 3.345 1.00 78.44 87 CYS A O 1
ATOM 681 N N . HIS A 1 88 ? -2.954 -8.162 3.004 1.00 78.50 88 HIS A N 1
ATOM 682 C CA . HIS A 1 88 ? -3.411 -8.480 1.645 1.00 78.50 88 HIS A CA 1
ATOM 683 C C . HIS A 1 88 ? -2.360 -8.172 0.570 1.00 78.50 88 HIS A C 1
ATOM 685 O O . HIS A 1 88 ? -2.521 -8.539 -0.593 1.00 78.50 88 HIS A O 1
ATOM 691 N N . LEU A 1 89 ? -1.272 -7.481 0.923 1.00 76.62 89 LEU A N 1
ATOM 692 C CA . LEU A 1 89 ? -0.310 -7.008 -0.071 1.00 76.62 89 LEU A CA 1
ATOM 693 C C . LEU A 1 89 ? 0.493 -8.121 -0.723 1.00 76.62 89 LEU A C 1
ATOM 695 O O . LEU A 1 89 ? 0.805 -8.013 -1.904 1.00 76.62 89 LEU A O 1
ATOM 699 N N . ALA A 1 90 ? 0.820 -9.183 0.011 1.00 74.44 90 ALA A N 1
ATOM 700 C CA . ALA A 1 90 ? 1.514 -10.325 -0.576 1.00 74.44 90 ALA A CA 1
ATOM 701 C C . ALA A 1 90 ? 0.672 -10.977 -1.687 1.00 74.44 90 ALA A C 1
ATOM 703 O O . ALA A 1 90 ? 1.211 -11.359 -2.727 1.00 74.44 90 ALA A O 1
ATOM 704 N N . ASP A 1 91 ? -0.646 -11.040 -1.492 1.00 77.94 91 ASP A N 1
ATOM 705 C CA . ASP A 1 91 ? -1.591 -11.615 -2.449 1.00 77.94 91 ASP A CA 1
ATOM 706 C C . ASP A 1 91 ? -1.739 -10.719 -3.678 1.00 77.94 91 ASP A C 1
ATOM 708 O O . ASP A 1 91 ? -1.546 -11.181 -4.798 1.00 77.94 91 ASP A O 1
ATOM 712 N N . ILE A 1 92 ? -1.929 -9.411 -3.472 1.00 74.75 92 ILE A N 1
ATOM 713 C CA . ILE A 1 92 ? -2.008 -8.429 -4.563 1.00 74.75 92 ILE A CA 1
ATOM 714 C C . ILE A 1 92 ? -0.729 -8.437 -5.403 1.00 74.75 92 ILE A C 1
ATOM 716 O O . ILE A 1 92 ? -0.795 -8.449 -6.628 1.00 74.75 92 ILE A O 1
ATOM 720 N N . VAL A 1 93 ? 0.446 -8.443 -4.767 1.00 72.12 93 VAL A N 1
ATOM 721 C CA . VAL A 1 93 ? 1.729 -8.479 -5.483 1.00 72.12 93 VAL A CA 1
ATOM 722 C C . VAL A 1 93 ? 1.858 -9.759 -6.292 1.00 72.12 93 VAL A C 1
ATOM 724 O O . VAL A 1 93 ? 2.261 -9.708 -7.452 1.00 72.12 93 VAL A O 1
ATOM 727 N N . ARG A 1 94 ? 1.506 -10.902 -5.702 1.00 73.62 94 ARG A N 1
ATOM 728 C CA . ARG A 1 94 ? 1.525 -12.191 -6.387 1.00 73.62 94 ARG A CA 1
ATOM 729 C C . ARG A 1 94 ? 0.608 -12.176 -7.608 1.00 73.62 94 ARG A C 1
ATOM 731 O O . ARG A 1 94 ? 1.061 -12.540 -8.689 1.00 73.62 94 ARG A O 1
ATOM 738 N N . ASP A 1 95 ? -0.629 -11.719 -7.473 1.00 73.31 95 ASP A N 1
ATOM 739 C CA . ASP A 1 95 ? -1.594 -11.687 -8.576 1.00 73.31 95 ASP A CA 1
ATOM 740 C C . ASP A 1 95 ? -1.171 -10.708 -9.678 1.00 73.31 95 ASP A C 1
ATOM 742 O O . ASP A 1 95 ? -1.268 -11.019 -10.863 1.00 73.31 95 ASP A O 1
ATOM 746 N N . GLN A 1 96 ? -0.618 -9.553 -9.303 1.00 69.00 96 GLN A N 1
ATOM 747 C CA . GLN A 1 96 ? -0.144 -8.543 -10.248 1.00 69.00 96 GLN A CA 1
ATOM 748 C C . GLN A 1 96 ? 1.129 -8.976 -10.983 1.00 69.00 96 GLN A C 1
ATOM 750 O O . GLN A 1 96 ? 1.240 -8.733 -12.180 1.00 69.00 96 GLN A O 1
ATOM 755 N N . ILE A 1 97 ? 2.079 -9.652 -10.326 1.00 65.50 97 ILE A N 1
ATOM 756 C CA . ILE A 1 97 ? 3.267 -10.205 -11.003 1.00 65.50 97 ILE A CA 1
ATOM 757 C C . ILE A 1 97 ? 2.855 -11.285 -12.006 1.00 65.50 97 ILE A C 1
ATOM 759 O O . ILE A 1 97 ? 3.347 -11.284 -13.134 1.00 65.50 97 ILE A O 1
ATOM 763 N N . HIS A 1 98 ? 1.929 -12.171 -11.631 1.00 61.09 98 HIS A N 1
ATOM 764 C CA . HIS A 1 98 ? 1.409 -13.172 -12.560 1.00 61.09 98 HIS A CA 1
ATOM 765 C C . HIS A 1 98 ? 0.624 -12.524 -13.711 1.00 61.09 98 HIS A C 1
ATOM 767 O O . HIS A 1 98 ? 0.818 -12.909 -14.859 1.00 61.09 98 HIS A O 1
ATOM 773 N N . GLY A 1 99 ? -0.194 -11.503 -13.433 1.00 56.41 99 GLY A N 1
ATOM 774 C CA . GLY A 1 99 ? -0.956 -10.756 -14.437 1.00 56.41 99 GLY A CA 1
ATOM 775 C C . GLY A 1 99 ? -0.085 -9.948 -15.406 1.00 56.41 99 GLY A C 1
ATOM 776 O O . GLY A 1 99 ? -0.345 -9.948 -16.603 1.00 56.41 99 GLY A O 1
ATOM 777 N N . MET A 1 100 ? 0.997 -9.326 -14.922 1.00 54.66 100 MET A N 1
ATOM 778 C CA . MET A 1 100 ? 1.981 -8.601 -15.746 1.00 54.66 100 MET A CA 1
ATOM 779 C C . MET A 1 100 ? 2.847 -9.528 -16.612 1.00 54.66 100 MET A C 1
ATOM 781 O O . MET A 1 100 ? 3.503 -9.059 -17.539 1.00 54.66 100 MET A O 1
ATOM 785 N N . SER A 1 101 ? 2.856 -10.834 -16.331 1.00 53.78 101 SER A N 1
ATOM 786 C CA . SER A 1 101 ? 3.535 -11.833 -17.162 1.00 53.78 101 SER A CA 1
ATOM 787 C C . SER A 1 101 ? 2.734 -12.211 -18.419 1.00 53.78 101 SER A C 1
ATOM 789 O O . SER A 1 101 ? 3.266 -12.885 -19.300 1.00 53.78 101 SER A O 1
ATOM 791 N N . PHE A 1 102 ? 1.481 -11.754 -18.551 1.00 43.88 102 PHE A N 1
ATOM 792 C CA . PHE A 1 102 ? 0.691 -11.953 -19.764 1.00 43.88 102 PHE A CA 1
ATOM 793 C C . PHE A 1 102 ? 0.931 -10.815 -20.766 1.00 43.88 102 PHE A C 1
ATOM 795 O O . PHE A 1 102 ? 0.601 -9.655 -20.536 1.00 43.88 102 PHE A O 1
ATOM 802 N N . CYS A 1 103 ? 1.566 -11.197 -21.873 1.00 42.47 103 CYS A N 1
ATOM 803 C CA . CYS A 1 103 ? 2.076 -10.368 -22.957 1.00 42.47 103 CYS A CA 1
ATOM 804 C C . CYS A 1 103 ? 1.043 -9.431 -23.604 1.00 42.47 103 CYS A C 1
ATOM 806 O O . CYS A 1 103 ? -0.108 -9.808 -23.827 1.00 42.47 103 CYS A O 1
ATOM 808 N N . GLU A 1 104 ? 1.520 -8.274 -24.075 1.00 43.66 104 GLU A N 1
ATOM 809 C CA . GLU A 1 104 ? 0.929 -7.620 -25.244 1.00 43.66 104 GLU A CA 1
ATOM 810 C C . GLU A 1 104 ? 0.975 -8.595 -26.429 1.00 43.66 104 GLU A C 1
ATOM 812 O O . GLU A 1 104 ? 2.036 -8.892 -26.980 1.00 43.66 104 GLU A O 1
ATOM 817 N N . VAL A 1 105 ? -0.189 -9.100 -26.831 1.00 46.16 105 VAL A N 1
ATOM 818 C CA . VAL A 1 105 ? -0.359 -9.795 -28.107 1.00 46.16 105 VAL A CA 1
ATOM 819 C C . VAL A 1 105 ? -0.732 -8.737 -29.137 1.00 46.16 105 VAL A C 1
ATOM 821 O O . VAL A 1 105 ? -1.898 -8.374 -29.277 1.00 46.16 105 VAL A O 1
ATOM 824 N N . THR A 1 106 ? 0.259 -8.210 -29.853 1.00 45.81 106 THR A N 1
ATOM 825 C CA . THR A 1 106 ? -0.015 -7.421 -31.056 1.00 45.81 106 THR A CA 1
ATOM 826 C C . THR A 1 106 ? -0.287 -8.380 -32.218 1.00 45.81 106 THR A C 1
ATOM 828 O O . THR A 1 106 ? 0.537 -9.257 -32.493 1.00 45.81 106 THR A O 1
ATOM 831 N N . PRO A 1 107 ? -1.433 -8.274 -32.916 1.00 44.59 107 PRO A N 1
ATOM 832 C CA . PRO A 1 107 ? -1.643 -9.049 -34.128 1.00 44.59 107 PRO A CA 1
ATOM 833 C C . PRO A 1 107 ? -0.587 -8.633 -35.155 1.00 44.59 107 PRO A C 1
ATOM 835 O O . PRO A 1 107 ? -0.465 -7.457 -35.502 1.00 44.59 107 PRO A O 1
ATOM 838 N N . SER A 1 108 ? 0.193 -9.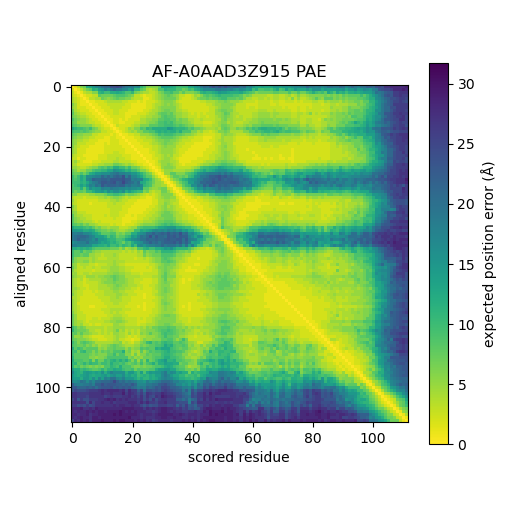602 -35.635 1.00 52.53 108 SER A N 1
ATOM 839 C CA . SER A 1 108 ? 1.100 -9.388 -36.759 1.00 52.53 108 SER A CA 1
ATOM 840 C C . SER A 1 108 ? 0.254 -9.004 -37.970 1.00 52.53 108 SER A C 1
ATOM 842 O O . SER A 1 108 ? -0.516 -9.819 -38.480 1.00 52.53 108 SER A O 1
ATOM 844 N N . ALA A 1 109 ? 0.349 -7.748 -38.407 1.00 54.97 109 ALA A N 1
ATOM 845 C CA . ALA A 1 109 ? -0.234 -7.327 -39.669 1.00 54.97 109 ALA A CA 1
ATOM 846 C C . ALA A 1 109 ? 0.534 -8.023 -40.800 1.00 54.97 109 ALA A C 1
ATOM 848 O O . ALA A 1 109 ? 1.550 -7.523 -41.286 1.00 54.97 109 ALA A O 1
ATOM 849 N N . ALA A 1 110 ? 0.060 -9.203 -41.199 1.00 46.38 110 ALA A N 1
ATOM 850 C CA . ALA A 1 110 ? 0.468 -9.830 -42.441 1.00 46.38 110 ALA A CA 1
ATOM 851 C C . ALA A 1 110 ? 0.034 -8.907 -43.587 1.00 46.38 110 ALA A C 1
ATOM 853 O O . ALA A 1 110 ? -1.156 -8.746 -43.858 1.00 46.38 110 ALA A O 1
ATOM 854 N N . LYS A 1 111 ? 1.008 -8.252 -44.225 1.00 44.50 111 LYS A N 1
ATOM 855 C CA . LYS A 1 111 ? 0.796 -7.614 -45.524 1.00 44.50 111 LYS A CA 1
ATOM 856 C C . LYS A 1 111 ? 0.527 -8.723 -46.543 1.00 44.50 111 LYS A C 1
ATOM 858 O O . LYS A 1 111 ? 1.385 -9.585 -46.725 1.00 44.50 111 LYS A O 1
ATOM 863 N N . VAL A 1 112 ? -0.662 -8.691 -47.145 1.00 51.16 112 VAL A N 1
ATOM 864 C CA . VAL A 1 112 ? -0.979 -9.380 -48.407 1.00 51.16 112 VAL A CA 1
ATOM 865 C C . VAL A 1 112 ? -0.330 -8.614 -49.551 1.00 51.16 112 VAL A C 1
ATOM 867 O O . VAL A 1 112 ? -0.376 -7.361 -49.498 1.00 51.16 112 VAL A O 1
#

Sequence (112 aa):
MSNTVKETSRSFVDGEREFFLTYRLSAQTTGDGRDQRHSITAFSVEKSKASTQKESTCSVHIMNLSAETSLRLFELIAQAESPVFPCHLADIVRDQIHGMSFCEVTPSAAKV

Secondary structure (DSSP, 8-state):
-EEEEEEEEEEEEETTEEEEEEEEEEEEE-TTSS-EEEEEEEEEEEEESSSSS-EEEEEEEEEEE-HHHHHHHHHHHHH-SS---GGGHHHHHHHHHHHHTS----------

Mean predicted aligned error: 9.64 Å

Radius of gyration: 18.27 Å; Cα contacts (8 Å, |Δi|>4): 180; chains: 1; bounding box: 45×22×75 Å

Foldseek 3Di:
DKDWPDKDWDWDDDPQKIKIKIKTKIWDQDPVRPDIKIKIKIKMWIAGPPDPPRIDIDMDMGIRDDPVLSVVLSCCQRVPPDHDHRVCSVVVSVVVVVVVPDDDPDPPPPDD

pLDDT: mean 79.56, std 14.68, range [42.47, 95.88]

Solvent-accessible surface area 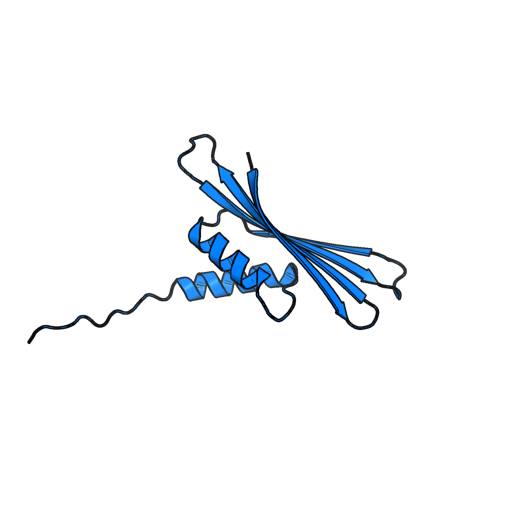(backbone atoms only — not comparable to full-atom values): 6548 Å² total; per-residue (Å²): 103,77,44,81,75,46,74,52,72,49,77,48,74,60,91,69,32,39,34,42,38,38,41,34,36,29,40,29,48,44,99,81,72,77,52,63,33,19,32,42,38,28,37,34,40,40,35,34,80,86,46,96,66,50,66,49,74,48,72,36,75,49,68,80,30,47,64,68,59,42,51,54,52,49,49,53,56,74,66,41,90,62,89,73,53,39,86,52,47,66,56,53,52,52,53,48,56,59,56,69,67,59,73,89,79,73,81,79,81,75,82,128

Nearest PDB structures (foldseek):
  5ig0-assembly1_A-2  TM=5.290E-01  e=1.607E-01  Salpingoeca rosetta
  3lk4-assembly12_8  TM=4.068E-01  e=1.832E-01  Gallus gallus
  7ds2-assembly1_B  TM=3.346E-01  e=1.157E-01  Gallus gallus
  8ptk-assembly1_K  TM=3.812E-01  e=8.843E-01  Sus scrofa
  2b1x-assembly1_B  TM=5.157E-01  e=3.506E+00  Rhodococcus sp. NCIMB 12038